Protein AF-A0A819I2C0-F1 (afdb_monomer)

Foldseek 3Di:
DVVVVVVVVVVVVCVVVLLVVLCVVCVPPVCSVVSVVVVVVVVVVVVVVLCVVLVVCCVPPNDVVNVVVVVVVVVVVVVCCVVVPPVVPDDPDDD

Sequence (95 aa):
ITAEILDGIAAATYAVVIVLVIADLAHGTGRFNLLLGALAVCSGMGYTLSNSVNGTIAQHYGFQYGFMALSTFGTAAFLLLCFAMPETLIPKIPR

Radius of gyration: 17.2 Å; Cα contacts (8 Å, |Δi|>4): 17; chains: 1; bounding box: 43×26×44 Å

Structure (mmCIF, N/CA/C/O backbone):
data_AF-A0A819I2C0-F1
#
_entry.id   AF-A0A819I2C0-F1
#
loop_
_atom_site.group_PDB
_atom_site.id
_atom_site.type_symbol
_atom_site.label_atom_id
_atom_site.label_alt_id
_atom_site.label_comp_id
_atom_site.label_asym_id
_atom_site.label_entity_id
_atom_site.label_seq_id
_atom_site.pdbx_PDB_ins_code
_atom_site.Cartn_x
_atom_site.Cartn_y
_atom_site.Cartn_z
_atom_site.occupancy
_atom_site.B_iso_or_equiv
_atom_site.auth_seq_id
_atom_site.auth_comp_id
_atom_site.auth_asym_id
_atom_site.auth_atom_id
_atom_site.pdbx_PDB_model_num
ATOM 1 N N . ILE A 1 1 ? 14.862 11.899 -6.979 1.00 84.12 1 ILE A N 1
ATOM 2 C CA . ILE A 1 1 ? 14.414 12.929 -6.006 1.00 84.12 1 ILE A CA 1
ATOM 3 C C . ILE A 1 1 ? 12.908 13.152 -6.113 1.00 84.12 1 ILE A C 1
ATOM 5 O O . ILE A 1 1 ? 12.219 12.904 -5.142 1.00 84.12 1 ILE A O 1
ATOM 9 N N . THR A 1 2 ? 12.362 13.535 -7.271 1.00 87.38 2 THR A N 1
ATOM 10 C CA . THR A 1 2 ? 10.909 13.770 -7.415 1.00 87.38 2 THR A CA 1
ATOM 11 C C . THR A 1 2 ? 10.063 12.515 -7.169 1.00 87.38 2 THR A C 1
ATOM 13 O O . THR A 1 2 ? 9.065 12.589 -6.465 1.00 87.38 2 THR A O 1
ATOM 16 N N . ALA A 1 3 ? 10.493 11.357 -7.689 1.00 86.69 3 ALA A N 1
ATOM 17 C CA . ALA A 1 3 ? 9.827 10.075 -7.438 1.00 86.69 3 ALA A CA 1
ATOM 18 C C . ALA A 1 3 ? 9.901 9.649 -5.958 1.00 86.69 3 ALA A C 1
ATOM 20 O O . ALA A 1 3 ? 8.906 9.203 -5.413 1.00 86.69 3 ALA A O 1
ATOM 21 N N . GLU A 1 4 ? 11.038 9.876 -5.293 1.00 91.62 4 GLU A N 1
ATOM 22 C CA . GLU A 1 4 ? 11.238 9.572 -3.863 1.00 91.62 4 GLU A CA 1
ATOM 23 C C . GLU A 1 4 ? 10.334 10.410 -2.956 1.00 91.62 4 GLU A C 1
ATOM 25 O O . GLU A 1 4 ? 9.788 9.918 -1.976 1.00 91.62 4 GLU A O 1
ATOM 30 N N . ILE A 1 5 ? 10.149 11.692 -3.289 1.00 96.44 5 ILE A N 1
ATOM 31 C CA . ILE A 1 5 ? 9.232 12.563 -2.546 1.00 96.44 5 ILE A CA 1
ATOM 32 C C . ILE A 1 5 ? 7.794 12.052 -2.698 1.00 96.44 5 ILE A C 1
ATOM 34 O O . ILE A 1 5 ? 7.053 12.007 -1.719 1.00 96.44 5 ILE A O 1
ATOM 38 N N . LEU A 1 6 ? 7.404 11.655 -3.913 1.00 93.44 6 LEU A N 1
ATOM 39 C CA . LEU A 1 6 ? 6.071 11.116 -4.179 1.00 93.44 6 LEU A CA 1
ATOM 40 C C . LEU A 1 6 ? 5.836 9.785 -3.448 1.00 93.44 6 LEU A C 1
ATOM 42 O O . LEU A 1 6 ? 4.780 9.609 -2.842 1.00 93.44 6 LEU A O 1
ATOM 46 N N . ASP A 1 7 ? 6.826 8.892 -3.459 1.00 89.69 7 ASP A N 1
ATOM 47 C CA . ASP A 1 7 ? 6.782 7.621 -2.731 1.00 89.69 7 ASP A CA 1
ATOM 48 C C . ASP A 1 7 ? 6.717 7.842 -1.211 1.00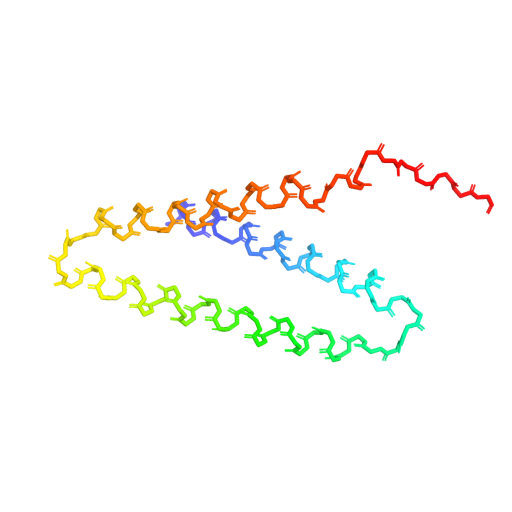 89.69 7 ASP A C 1
ATOM 50 O O . ASP A 1 7 ? 5.888 7.244 -0.528 1.00 89.69 7 ASP A O 1
ATOM 54 N N . GLY A 1 8 ? 7.475 8.808 -0.683 1.00 93.38 8 GLY A N 1
ATOM 55 C CA . GLY A 1 8 ? 7.404 9.203 0.726 1.00 93.38 8 GLY A CA 1
ATOM 56 C C . GLY A 1 8 ? 6.013 9.692 1.151 1.00 93.38 8 GLY A C 1
ATOM 57 O O . GLY A 1 8 ? 5.525 9.318 2.221 1.00 93.38 8 GLY A O 1
ATOM 58 N N . ILE A 1 9 ? 5.332 10.481 0.311 1.00 95.56 9 ILE A N 1
ATOM 59 C CA . ILE A 1 9 ? 3.950 10.930 0.567 1.00 95.56 9 ILE A CA 1
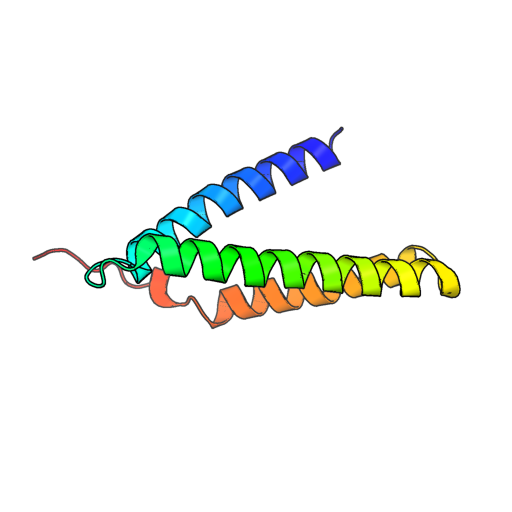ATOM 60 C C . ILE A 1 9 ? 2.972 9.744 0.512 1.00 95.56 9 ILE A C 1
ATOM 62 O O . ILE A 1 9 ? 2.081 9.632 1.363 1.00 95.56 9 ILE A O 1
ATOM 66 N N . ALA A 1 10 ? 3.138 8.836 -0.451 1.00 91.12 10 ALA A N 1
ATOM 67 C CA . ALA A 1 10 ? 2.317 7.631 -0.558 1.00 91.12 10 ALA A CA 1
ATOM 68 C C . ALA A 1 10 ? 2.480 6.721 0.675 1.00 91.12 10 ALA A C 1
ATOM 70 O O . ALA A 1 10 ? 1.489 6.290 1.265 1.00 91.12 10 ALA A O 1
ATOM 71 N N . ALA A 1 11 ? 3.714 6.503 1.133 1.00 92.69 11 ALA A N 1
ATOM 72 C CA . ALA A 1 11 ? 3.999 5.713 2.326 1.00 92.69 11 ALA A CA 1
ATOM 73 C C . ALA A 1 11 ? 3.409 6.348 3.598 1.00 92.69 11 ALA A C 1
ATOM 75 O O . ALA A 1 11 ? 2.808 5.650 4.418 1.00 92.69 11 ALA A O 1
ATOM 76 N N . ALA A 1 12 ? 3.519 7.674 3.747 1.00 94.00 12 ALA A N 1
ATOM 77 C CA . ALA A 1 12 ? 2.956 8.394 4.888 1.00 94.00 12 ALA A CA 1
ATOM 78 C C . ALA A 1 12 ? 1.424 8.294 4.936 1.00 94.00 12 ALA A C 1
ATOM 80 O O . ALA A 1 12 ? 0.847 8.009 5.986 1.00 94.00 12 ALA A O 1
ATOM 81 N N . THR A 1 13 ? 0.757 8.490 3.797 1.00 94.31 13 THR A N 1
ATOM 82 C CA . THR A 1 13 ? -0.708 8.383 3.714 1.00 94.31 13 THR A CA 1
ATOM 83 C C . THR A 1 13 ? -1.190 6.954 3.963 1.00 94.31 13 THR A C 1
ATOM 85 O O . THR A 1 13 ? -2.110 6.762 4.760 1.00 94.31 13 THR A O 1
ATOM 88 N N . TYR A 1 14 ? -0.531 5.947 3.383 1.00 90.88 14 TYR A N 1
ATOM 89 C CA . TYR A 1 14 ? -0.825 4.536 3.648 1.00 90.88 14 TYR A CA 1
ATOM 90 C C . TYR A 1 14 ? -0.696 4.188 5.138 1.00 90.88 14 TYR A C 1
ATOM 92 O O . TYR A 1 14 ? -1.589 3.552 5.699 1.00 90.88 14 TYR A O 1
ATOM 100 N N . ALA A 1 15 ? 0.367 4.655 5.802 1.00 91.19 15 ALA A N 1
ATOM 101 C CA . ALA A 1 15 ? 0.595 4.413 7.226 1.00 91.19 15 ALA A CA 1
ATOM 102 C C . ALA A 1 15 ? -0.507 5.007 8.122 1.00 91.19 15 ALA A C 1
ATOM 104 O O . ALA A 1 15 ? -0.903 4.387 9.108 1.00 91.19 15 ALA A O 1
ATOM 105 N N . VAL A 1 16 ? -1.038 6.184 7.786 1.00 93.38 16 VAL A N 1
ATOM 106 C CA . VAL A 1 16 ? -2.151 6.782 8.543 1.00 93.38 16 VAL A CA 1
ATOM 107 C C . VAL A 1 16 ? -3.448 6.011 8.298 1.00 93.38 16 VAL A C 1
ATOM 109 O O . VAL A 1 16 ? -4.129 5.635 9.253 1.00 93.38 16 VAL A O 1
ATOM 112 N N . VAL A 1 17 ? -3.777 5.732 7.032 1.00 90.75 17 VAL A N 1
ATOM 113 C CA . VAL A 1 17 ? -5.013 5.025 6.663 1.00 90.75 17 VAL A CA 1
ATOM 114 C C . VAL A 1 17 ? -5.054 3.628 7.278 1.00 90.75 17 VAL A C 1
ATOM 116 O O . VAL A 1 17 ? -6.080 3.248 7.839 1.00 90.75 17 VAL A O 1
ATOM 119 N N . ILE A 1 18 ? -3.950 2.874 7.240 1.00 88.19 18 ILE A N 1
ATOM 120 C CA . ILE A 1 18 ? -3.933 1.506 7.767 1.00 88.19 18 ILE A CA 1
ATOM 121 C C . ILE A 1 18 ? -4.178 1.478 9.278 1.00 88.19 18 ILE A C 1
ATOM 123 O O . ILE A 1 18 ? -4.927 0.633 9.757 1.00 88.19 18 ILE A O 1
ATOM 127 N N . VAL A 1 19 ? -3.628 2.432 10.036 1.00 87.44 19 VAL A N 1
ATOM 128 C CA . VAL A 1 19 ? -3.869 2.524 11.483 1.00 87.44 19 VAL A CA 1
ATOM 129 C C . VAL A 1 19 ? -5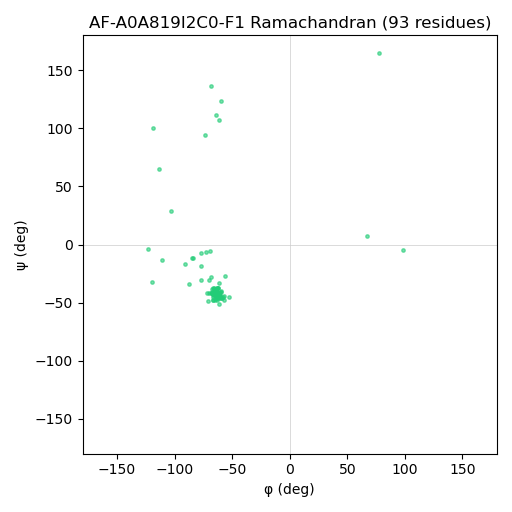.336 2.834 11.774 1.00 87.44 19 VAL A C 1
ATOM 131 O O . VAL A 1 19 ? -5.902 2.220 12.676 1.00 87.44 19 VAL A O 1
ATOM 134 N N . LEU A 1 20 ? -5.969 3.723 11.000 1.00 87.12 20 LEU A N 1
ATOM 135 C CA . LEU A 1 20 ? -7.398 4.029 11.138 1.00 87.12 20 LEU A CA 1
ATOM 136 C C . LEU A 1 20 ? -8.276 2.810 10.828 1.00 87.12 20 LEU A C 1
ATOM 138 O O . LEU A 1 20 ? -9.167 2.494 11.611 1.00 87.12 20 LEU A O 1
ATOM 142 N N . VAL A 1 21 ? -7.988 2.088 9.741 1.00 85.31 21 VAL A N 1
ATOM 143 C CA . VAL A 1 21 ? -8.715 0.863 9.367 1.00 85.31 21 VAL A CA 1
ATOM 144 C C . VAL A 1 21 ? -8.572 -0.213 10.444 1.00 85.31 21 VAL A C 1
ATOM 146 O O . VAL A 1 21 ? -9.549 -0.868 10.800 1.00 85.31 21 VAL A O 1
ATOM 149 N N . ILE A 1 22 ? -7.373 -0.392 11.005 1.00 84.12 22 ILE A N 1
ATOM 150 C CA . ILE A 1 22 ? -7.163 -1.349 12.098 1.00 84.12 22 ILE A CA 1
ATOM 151 C C . ILE A 1 22 ? -7.887 -0.891 13.362 1.00 84.12 22 ILE A C 1
ATOM 153 O O . ILE A 1 22 ? -8.466 -1.727 14.047 1.00 84.12 22 ILE A O 1
ATOM 157 N N . ALA A 1 23 ? -7.846 0.400 13.695 1.00 82.50 23 ALA A N 1
ATOM 158 C CA . ALA A 1 23 ? -8.531 0.934 14.867 1.00 82.50 23 ALA A CA 1
ATOM 159 C C . ALA A 1 23 ? -10.047 0.706 14.780 1.00 82.50 23 ALA A C 1
ATOM 161 O O . ALA A 1 23 ? -10.650 0.288 15.768 1.00 82.50 23 ALA A O 1
ATOM 162 N N . ASP A 1 24 ? -10.628 0.900 13.596 1.00 81.88 24 ASP A N 1
ATOM 163 C CA . ASP A 1 24 ? -12.042 0.641 13.329 1.00 81.88 24 ASP A CA 1
ATOM 164 C C . ASP A 1 24 ? -12.368 -0.861 13.419 1.00 81.88 24 ASP A C 1
ATOM 166 O O . ASP A 1 24 ? -13.253 -1.276 14.167 1.00 81.88 24 ASP A O 1
ATOM 170 N N . LEU A 1 25 ? -11.562 -1.715 12.778 1.00 76.62 25 LEU A N 1
ATOM 171 C CA . LEU A 1 25 ? -11.753 -3.172 12.791 1.00 76.62 25 LEU A CA 1
ATOM 172 C C . LEU A 1 25 ? -11.491 -3.814 14.170 1.00 76.62 25 LEU A C 1
ATOM 174 O O . LEU A 1 25 ? -12.048 -4.863 14.506 1.00 76.62 25 LEU A O 1
ATOM 178 N N . ALA A 1 26 ? -10.631 -3.202 14.984 1.00 77.69 26 ALA A N 1
ATOM 179 C CA . ALA A 1 26 ? -10.316 -3.645 16.339 1.00 77.69 26 ALA A CA 1
ATOM 180 C C . ALA A 1 26 ? -11.318 -3.136 17.388 1.00 77.69 26 ALA A C 1
ATOM 182 O O . ALA A 1 26 ? -11.277 -3.618 18.531 1.00 77.69 26 ALA A O 1
ATOM 183 N N . HIS A 1 27 ? -12.201 -2.192 17.036 1.00 68.19 27 HIS A N 1
ATOM 184 C CA . HIS A 1 27 ? -13.154 -1.597 17.965 1.00 68.19 27 HIS A CA 1
ATOM 185 C C . HIS A 1 27 ? -14.101 -2.681 18.514 1.00 68.19 27 HIS A C 1
ATOM 187 O O . HIS A 1 27 ? -14.951 -3.223 17.815 1.00 68.19 27 HIS A O 1
ATOM 193 N N . GLY A 1 28 ? -13.905 -3.051 19.786 1.00 65.44 28 GLY A N 1
ATOM 194 C CA . GLY A 1 28 ? -14.724 -4.036 20.502 1.00 65.44 28 GLY A CA 1
ATOM 195 C C . GLY A 1 28 ? -14.185 -5.474 20.585 1.00 65.44 28 GLY A C 1
ATOM 196 O O . GLY A 1 28 ? -14.782 -6.273 21.301 1.00 65.44 28 GLY A O 1
ATOM 197 N N . THR A 1 29 ? -13.065 -5.832 19.938 1.00 65.12 29 THR A N 1
ATOM 198 C CA . THR A 1 29 ? -12.553 -7.229 19.942 1.00 65.12 29 THR A CA 1
ATOM 199 C C . THR A 1 29 ? -11.253 -7.447 20.726 1.00 65.12 29 THR A C 1
ATOM 201 O O . THR A 1 29 ? -10.882 -8.593 20.976 1.00 65.12 29 THR A O 1
ATOM 204 N N . GLY A 1 30 ? -10.537 -6.381 21.113 1.00 66.56 30 GLY A N 1
ATOM 205 C CA . GLY A 1 30 ? -9.273 -6.468 21.869 1.00 66.56 30 GLY A CA 1
ATOM 206 C C . GLY A 1 30 ? -8.096 -7.088 21.093 1.00 66.56 30 GLY A C 1
ATOM 207 O O . GLY A 1 30 ? -7.031 -7.321 21.658 1.00 66.56 30 GLY A O 1
ATOM 208 N N . ARG A 1 31 ? -8.264 -7.350 19.788 1.00 78.00 31 ARG A N 1
ATOM 209 C CA . ARG A 1 31 ? -7.314 -8.072 18.918 1.00 78.00 31 ARG A CA 1
ATOM 210 C C . ARG A 1 31 ? -6.499 -7.154 17.997 1.00 78.00 31 ARG A C 1
ATOM 212 O O . ARG A 1 31 ? -6.061 -7.581 16.933 1.00 78.00 31 ARG A O 1
ATOM 219 N N . PHE A 1 32 ? -6.251 -5.911 18.410 1.00 79.62 32 PHE A N 1
ATOM 220 C CA . PHE A 1 32 ? -5.497 -4.918 17.628 1.00 79.62 32 PHE A CA 1
ATOM 221 C C . PHE A 1 32 ? -4.128 -5.445 17.160 1.00 79.62 32 PHE A C 1
ATOM 223 O O . PHE A 1 32 ? -3.784 -5.350 15.985 1.00 79.62 32 PHE A O 1
ATOM 230 N N . ASN A 1 33 ? -3.382 -6.095 18.061 1.00 83.69 33 ASN A N 1
ATOM 231 C CA . ASN A 1 33 ? -2.052 -6.619 17.746 1.00 83.69 33 ASN A CA 1
ATOM 232 C C . ASN A 1 33 ? -2.086 -7.819 16.775 1.00 83.69 33 ASN A C 1
ATOM 234 O O . ASN A 1 33 ? -1.171 -7.998 15.977 1.00 83.69 33 ASN A O 1
ATOM 238 N N . LEU A 1 34 ? -3.158 -8.624 16.806 1.00 85.88 34 LEU A N 1
ATOM 239 C CA . LEU A 1 34 ? -3.349 -9.736 15.866 1.00 85.88 34 LEU A CA 1
ATOM 240 C C . LEU A 1 34 ? -3.635 -9.210 14.452 1.00 85.88 34 LEU A C 1
ATOM 242 O O . LEU A 1 34 ? -3.088 -9.732 13.485 1.00 85.88 34 LEU A O 1
ATOM 246 N N . LEU A 1 35 ? -4.459 -8.164 14.340 1.00 85.44 35 LEU A N 1
ATOM 247 C CA . LEU A 1 35 ? -4.776 -7.515 13.066 1.00 85.44 35 LEU A CA 1
ATOM 248 C C . LEU A 1 35 ? -3.549 -6.820 12.464 1.00 85.44 35 LEU A C 1
ATOM 250 O O . LEU A 1 35 ? -3.281 -6.998 11.277 1.00 85.44 35 LEU A O 1
ATOM 254 N N . LEU A 1 36 ? -2.762 -6.110 13.281 1.00 87.81 36 LEU A N 1
ATOM 255 C CA . LEU A 1 36 ? -1.472 -5.547 12.861 1.00 87.81 36 LEU A CA 1
ATOM 256 C C . LEU A 1 36 ? -0.522 -6.629 12.335 1.00 87.81 36 LEU A C 1
ATOM 258 O O . LEU A 1 36 ? 0.044 -6.478 11.253 1.00 87.81 36 LEU A O 1
ATOM 262 N N . GLY A 1 37 ? -0.374 -7.734 13.073 1.00 89.56 37 GLY A N 1
ATOM 263 C CA . GLY A 1 37 ? 0.467 -8.857 12.659 1.00 89.56 37 GLY A CA 1
ATOM 264 C C . GLY A 1 37 ? -0.006 -9.500 11.353 1.00 89.56 37 GLY A C 1
ATOM 265 O O . GLY A 1 37 ? 0.797 -9.723 10.450 1.00 89.56 37 GLY A O 1
ATOM 266 N N . ALA A 1 38 ? -1.312 -9.742 11.212 1.00 90.50 38 ALA A N 1
ATOM 267 C CA . ALA A 1 38 ? -1.892 -10.296 9.990 1.00 90.50 38 ALA A CA 1
ATOM 268 C C . ALA A 1 38 ? -1.667 -9.375 8.778 1.00 90.50 38 ALA A C 1
ATOM 270 O O . ALA A 1 38 ? -1.264 -9.843 7.714 1.00 90.50 38 ALA A O 1
ATOM 271 N N . LEU A 1 39 ? -1.851 -8.063 8.943 1.00 89.81 39 LEU A N 1
ATOM 272 C CA . LEU A 1 39 ? -1.608 -7.088 7.878 1.00 89.81 39 LEU A CA 1
ATOM 273 C C . LEU A 1 39 ? -0.137 -6.994 7.482 1.00 89.81 39 LEU A C 1
ATOM 275 O O . LEU A 1 39 ? 0.156 -6.866 6.291 1.00 89.81 39 LEU A O 1
ATOM 279 N N . ALA A 1 40 ? 0.785 -7.097 8.440 1.00 90.38 40 ALA A N 1
ATOM 280 C CA . ALA A 1 40 ? 2.214 -7.146 8.151 1.00 90.38 40 ALA A CA 1
ATOM 281 C C . ALA A 1 40 ? 2.570 -8.375 7.297 1.00 90.38 40 ALA A C 1
ATOM 283 O O . ALA A 1 40 ? 3.309 -8.247 6.321 1.00 90.38 40 ALA A O 1
ATOM 284 N N . VAL A 1 41 ? 1.988 -9.542 7.603 1.00 93.62 41 VAL A N 1
ATOM 285 C CA . VAL A 1 41 ? 2.169 -10.767 6.805 1.00 93.62 41 VAL A CA 1
ATOM 286 C C . VAL A 1 41 ? 1.586 -10.601 5.401 1.00 93.62 41 VAL A C 1
ATOM 288 O O . VAL A 1 41 ? 2.284 -10.870 4.424 1.00 93.62 41 VAL A O 1
ATOM 291 N N . CYS A 1 42 ? 0.353 -10.099 5.278 1.00 91.12 42 CYS A N 1
ATOM 292 C CA . CYS A 1 42 ? -0.276 -9.846 3.978 1.00 91.12 42 CYS A CA 1
ATOM 293 C C . CYS A 1 42 ? 0.548 -8.872 3.120 1.00 91.12 42 CYS A C 1
ATOM 295 O O . CYS A 1 42 ? 0.801 -9.140 1.945 1.00 91.12 42 CYS A O 1
ATOM 297 N N . SER A 1 43 ? 1.016 -7.772 3.715 1.00 90.19 43 SER A N 1
ATOM 298 C CA . SER A 1 43 ? 1.824 -6.760 3.022 1.00 90.19 43 SER A CA 1
ATOM 299 C C . SER A 1 43 ? 3.188 -7.318 2.605 1.00 90.19 43 SER A C 1
ATOM 301 O O . SER A 1 43 ? 3.598 -7.159 1.456 1.00 90.19 43 SER A O 1
ATOM 303 N N . GLY A 1 44 ? 3.875 -8.036 3.501 1.00 90.56 44 GLY A N 1
ATOM 304 C CA . GLY A 1 44 ? 5.163 -8.672 3.209 1.00 90.56 44 GLY A CA 1
ATOM 305 C C . GLY A 1 44 ? 5.070 -9.730 2.105 1.00 90.56 44 GLY A C 1
ATOM 306 O O . GLY A 1 44 ? 5.952 -9.824 1.245 1.00 90.56 44 GLY A O 1
ATOM 307 N N . MET A 1 45 ? 3.967 -10.481 2.076 1.00 92.88 45 MET A N 1
ATOM 308 C CA . MET A 1 45 ? 3.675 -11.427 1.002 1.00 92.88 45 MET A CA 1
ATOM 309 C C . MET A 1 45 ? 3.454 -10.702 -0.331 1.00 92.88 45 MET A C 1
ATOM 311 O O . MET A 1 45 ? 4.025 -11.105 -1.343 1.00 92.88 45 MET A O 1
ATOM 315 N N . GLY A 1 46 ? 2.717 -9.587 -0.323 1.00 85.62 46 GLY A N 1
ATOM 316 C CA . GLY A 1 46 ? 2.523 -8.731 -1.496 1.00 85.62 46 GLY A CA 1
ATOM 317 C C . GLY A 1 46 ? 3.831 -8.165 -2.057 1.00 85.62 46 GLY A C 1
ATOM 318 O O . GLY A 1 46 ? 4.068 -8.257 -3.263 1.00 85.62 46 GLY A O 1
ATOM 319 N N . TYR A 1 47 ? 4.716 -7.646 -1.201 1.00 85.19 47 TYR A N 1
ATOM 320 C CA . TYR A 1 47 ? 6.025 -7.133 -1.626 1.00 85.19 47 TYR A CA 1
ATOM 321 C C . TYR A 1 47 ? 6.918 -8.222 -2.214 1.00 85.19 47 TYR A C 1
ATOM 323 O O . TYR A 1 47 ? 7.554 -8.004 -3.244 1.00 85.19 47 TYR A O 1
ATOM 331 N N . THR A 1 48 ? 6.924 -9.409 -1.608 1.00 88.12 48 THR A N 1
ATOM 332 C CA . THR A 1 48 ? 7.725 -10.537 -2.096 1.00 88.12 48 THR A CA 1
ATOM 333 C C . THR A 1 48 ? 7.215 -11.023 -3.450 1.00 88.12 48 THR A C 1
ATOM 335 O O . THR A 1 48 ? 8.004 -11.147 -4.384 1.00 88.12 48 THR A O 1
ATOM 338 N N . LEU A 1 49 ? 5.899 -11.227 -3.589 1.00 84.19 49 LEU A N 1
ATOM 339 C CA . LEU A 1 49 ? 5.273 -11.610 -4.857 1.00 84.19 49 LEU A CA 1
ATOM 340 C C . LEU A 1 49 ? 5.558 -10.576 -5.951 1.00 84.19 49 LEU A C 1
ATOM 342 O O . LEU A 1 49 ? 5.969 -10.944 -7.050 1.00 84.19 49 LEU A O 1
ATOM 346 N N . SER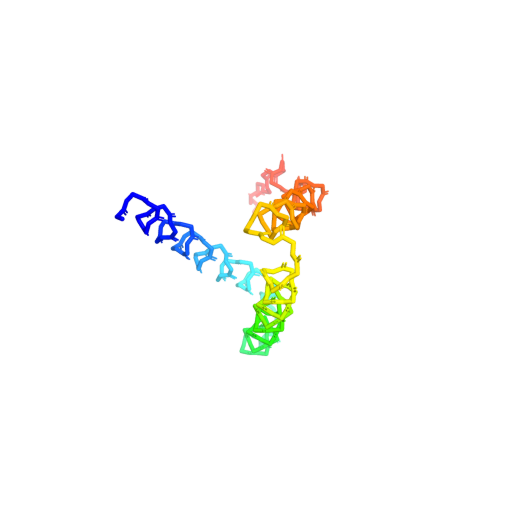 A 1 50 ? 5.416 -9.286 -5.635 1.00 82.12 50 SER A N 1
ATOM 347 C CA . SER A 1 50 ? 5.688 -8.193 -6.576 1.00 82.12 50 SER A CA 1
ATOM 348 C C . SER A 1 50 ? 7.151 -8.176 -7.015 1.00 82.12 50 SER A C 1
ATOM 350 O O . SER A 1 50 ? 7.437 -8.042 -8.204 1.00 82.12 50 SER A O 1
ATOM 352 N N . ASN A 1 51 ? 8.083 -8.366 -6.076 1.00 82.00 51 ASN A N 1
ATOM 353 C CA . ASN A 1 51 ? 9.512 -8.387 -6.369 1.00 82.00 51 ASN A CA 1
ATOM 354 C C . ASN A 1 51 ? 9.916 -9.617 -7.199 1.00 82.00 51 ASN A C 1
ATOM 356 O O . ASN A 1 51 ? 10.670 -9.486 -8.161 1.00 82.00 51 ASN A O 1
ATOM 360 N N . SER A 1 52 ? 9.380 -10.803 -6.891 1.00 80.75 52 SER A N 1
ATOM 361 C CA . SER A 1 52 ? 9.615 -12.020 -7.679 1.00 80.75 52 SER A CA 1
ATOM 362 C C . SER A 1 52 ? 9.073 -11.895 -9.106 1.00 80.75 52 SER A C 1
ATOM 364 O O . SER A 1 52 ? 9.782 -12.208 -10.065 1.00 80.75 52 SER A O 1
ATOM 366 N N . VAL A 1 53 ? 7.847 -11.388 -9.269 1.00 76.38 53 VAL A N 1
ATOM 367 C CA . VAL A 1 53 ? 7.236 -11.165 -10.589 1.00 76.38 53 VAL A CA 1
ATOM 368 C C . VAL A 1 53 ? 8.036 -10.129 -11.379 1.00 76.38 53 VAL A C 1
ATOM 370 O O . VAL A 1 53 ? 8.427 -10.395 -12.514 1.00 76.38 53 VAL A O 1
ATOM 373 N N . ASN A 1 54 ? 8.381 -8.991 -10.776 1.00 71.94 54 ASN A N 1
ATOM 374 C CA . ASN A 1 54 ? 9.164 -7.958 -11.453 1.00 71.94 54 ASN A CA 1
ATOM 375 C C . ASN A 1 54 ? 10.577 -8.444 -11.830 1.00 71.94 54 ASN A C 1
ATOM 377 O O . ASN A 1 54 ? 11.043 -8.174 -12.935 1.00 71.94 54 ASN A O 1
ATOM 381 N N . GLY A 1 55 ? 11.230 -9.222 -10.959 1.00 71.81 55 GLY A N 1
ATOM 382 C CA . GLY A 1 55 ? 12.542 -9.817 -11.225 1.00 71.81 55 GLY A CA 1
ATOM 383 C C . GLY A 1 55 ? 12.534 -10.769 -12.425 1.00 71.81 55 GLY A C 1
ATOM 384 O O . GLY A 1 55 ? 13.399 -10.669 -13.293 1.00 71.81 55 GLY A O 1
ATOM 385 N N . THR A 1 56 ? 11.522 -11.637 -12.531 1.00 67.88 56 THR A N 1
ATOM 386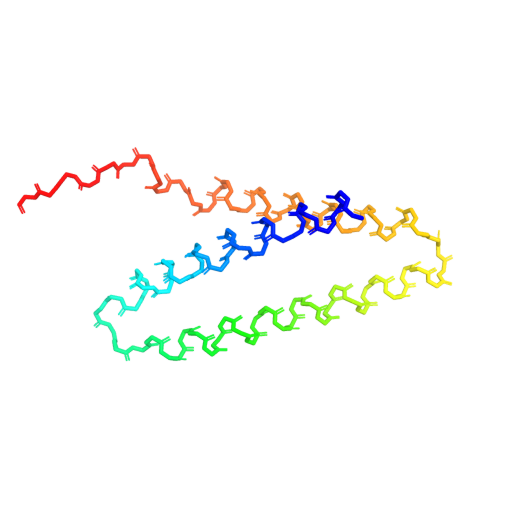 C CA . THR A 1 56 ? 11.385 -12.555 -13.681 1.00 67.88 56 THR A CA 1
ATOM 387 C C . THR A 1 56 ? 11.075 -11.828 -14.993 1.00 67.88 56 THR A C 1
ATOM 389 O O . THR A 1 56 ? 11.630 -12.176 -16.036 1.00 67.88 56 THR A O 1
ATOM 392 N N . ILE A 1 57 ? 10.249 -10.777 -14.955 1.00 68.50 57 ILE A N 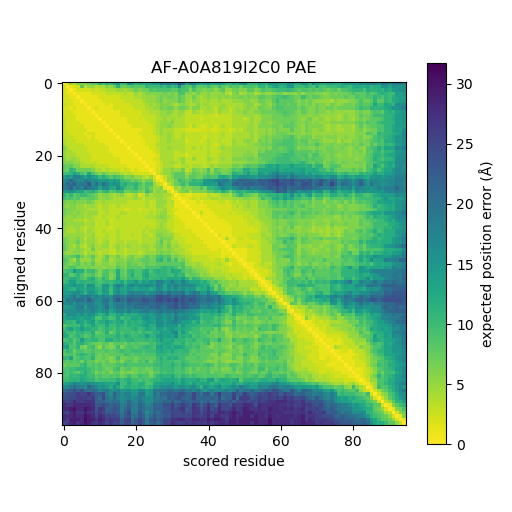1
ATOM 393 C CA . ILE A 1 57 ? 9.873 -10.000 -16.147 1.00 68.50 57 ILE A CA 1
ATOM 394 C C . ILE A 1 57 ? 11.044 -9.141 -16.643 1.00 68.50 57 ILE A C 1
ATOM 396 O O . ILE A 1 57 ? 11.308 -9.085 -17.850 1.00 68.50 57 ILE A O 1
ATOM 400 N N . ALA A 1 58 ? 11.787 -8.516 -15.726 1.00 66.94 58 ALA A N 1
ATOM 401 C CA . ALA A 1 58 ? 12.948 -7.695 -16.060 1.00 66.94 58 ALA A CA 1
ATOM 402 C C . ALA A 1 58 ? 14.052 -8.501 -16.766 1.00 66.94 58 ALA A C 1
ATOM 404 O O . ALA A 1 58 ? 14.723 -7.970 -17.650 1.00 66.94 58 ALA A O 1
ATOM 405 N N . GLN A 1 59 ? 14.202 -9.786 -16.427 1.00 62.22 59 GLN A N 1
ATOM 406 C CA . GLN A 1 59 ? 15.243 -10.656 -16.980 1.00 62.22 59 GLN A CA 1
ATOM 407 C C . GLN A 1 59 ? 14.966 -11.157 -18.410 1.00 62.22 59 GLN A C 1
ATOM 409 O O . GLN A 1 59 ? 15.892 -11.625 -19.072 1.00 62.22 59 GLN A O 1
ATOM 414 N N . HIS A 1 60 ? 13.718 -11.104 -18.893 1.00 60.75 60 HIS A N 1
ATOM 415 C CA . HIS A 1 60 ? 13.341 -11.670 -20.199 1.00 60.75 60 HIS A CA 1
ATOM 416 C C . HIS A 1 60 ? 12.774 -10.661 -21.201 1.00 60.75 60 HIS A C 1
ATOM 418 O O . HIS A 1 60 ? 12.995 -10.828 -22.396 1.00 60.75 60 HIS A O 1
ATOM 424 N N . TYR A 1 61 ? 12.073 -9.618 -20.749 1.00 60.09 61 TYR A N 1
ATOM 425 C CA . TYR A 1 61 ? 11.306 -8.730 -21.636 1.00 60.09 61 TYR A CA 1
ATOM 426 C C . TYR A 1 61 ? 11.691 -7.245 -21.533 1.00 60.09 61 TYR A C 1
ATOM 428 O O . TYR A 1 61 ? 11.198 -6.419 -22.302 1.00 60.09 61 TYR A O 1
ATOM 436 N N . GLY A 1 62 ? 12.603 -6.890 -20.624 1.00 63.19 62 GLY A N 1
ATOM 437 C CA . GLY A 1 62 ? 13.000 -5.504 -20.387 1.00 63.19 62 GLY A CA 1
ATOM 438 C C . GLY A 1 62 ? 11.985 -4.710 -19.553 1.00 63.19 62 GLY A C 1
ATOM 439 O O . GLY A 1 62 ? 10.838 -5.105 -19.344 1.00 63.19 62 GLY A O 1
ATOM 440 N N . PHE A 1 63 ? 12.436 -3.559 -19.052 1.00 62.09 63 PHE A N 1
ATOM 441 C CA . PHE A 1 63 ? 11.788 -2.754 -18.003 1.00 62.09 63 PHE A CA 1
ATOM 442 C C . PHE A 1 63 ? 10.336 -2.331 -18.308 1.00 62.09 63 PHE A C 1
ATOM 444 O O . PHE A 1 63 ? 9.526 -2.149 -17.401 1.00 62.09 63 PHE A O 1
ATOM 451 N N . GLN A 1 64 ? 9.986 -2.220 -19.592 1.00 65.56 64 GLN A N 1
ATOM 452 C CA . GLN A 1 64 ? 8.680 -1.744 -20.051 1.00 65.56 64 GLN A CA 1
ATOM 453 C C . GLN A 1 64 ? 7.530 -2.701 -19.684 1.00 65.56 64 GLN A C 1
ATOM 455 O O . GLN A 1 64 ? 6.453 -2.250 -19.294 1.00 65.56 64 GLN A O 1
ATOM 460 N N . TYR A 1 65 ? 7.764 -4.017 -19.734 1.00 65.88 65 TYR A N 1
ATOM 461 C CA . TYR A 1 65 ? 6.749 -5.015 -19.373 1.00 65.88 65 TYR A CA 1
ATOM 462 C C . TYR A 1 65 ? 6.580 -5.154 -17.855 1.00 65.88 65 TYR A C 1
ATOM 464 O O . TYR A 1 65 ? 5.469 -5.398 -17.386 1.00 65.88 65 TYR A O 1
ATOM 472 N N . GLY A 1 66 ? 7.648 -4.926 -17.080 1.00 68.44 66 GLY A N 1
ATOM 473 C CA . GLY A 1 66 ? 7.566 -4.857 -15.616 1.00 68.4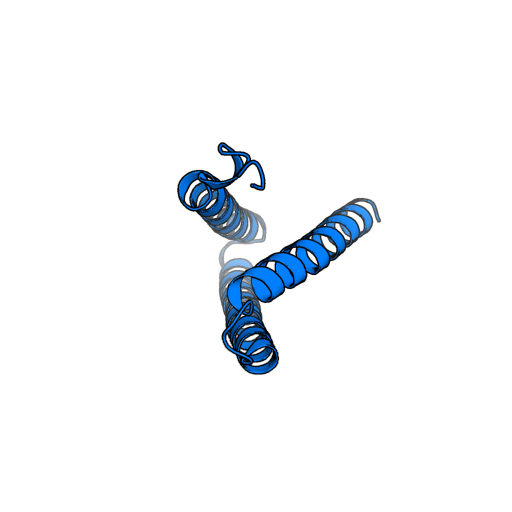4 66 GLY A CA 1
ATOM 474 C C . GLY A 1 66 ? 6.660 -3.709 -15.170 1.00 68.44 66 GLY A C 1
ATOM 475 O O . GLY A 1 66 ? 5.762 -3.899 -14.352 1.00 68.44 66 GLY A O 1
ATOM 476 N N . PHE A 1 67 ? 6.800 -2.542 -15.804 1.00 68.19 67 PHE A N 1
ATOM 477 C CA . PHE A 1 67 ? 5.939 -1.386 -15.542 1.00 68.19 67 PHE A CA 1
ATOM 478 C C . PHE A 1 67 ? 4.461 -1.628 -15.886 1.00 68.19 67 PHE A C 1
ATOM 480 O O . PHE A 1 67 ? 3.590 -1.230 -15.113 1.00 68.19 67 PHE A O 1
ATOM 487 N N . MET A 1 68 ? 4.149 -2.306 -16.999 1.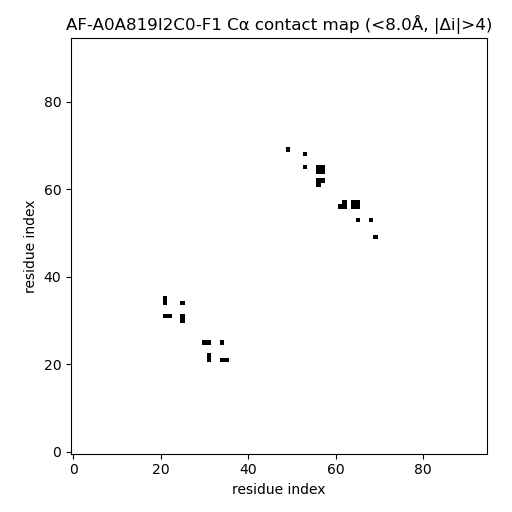00 71.75 68 MET A N 1
ATOM 488 C CA . MET A 1 68 ? 2.758 -2.658 -17.337 1.00 71.75 68 MET A CA 1
ATOM 489 C C . MET A 1 68 ? 2.151 -3.651 -16.341 1.00 71.75 68 MET A C 1
ATOM 491 O O . MET A 1 68 ? 0.986 -3.503 -15.965 1.00 71.75 68 MET A O 1
ATOM 495 N N . ALA A 1 69 ? 2.933 -4.625 -15.866 1.00 76.12 69 ALA A N 1
ATOM 496 C CA . ALA A 1 69 ? 2.485 -5.543 -14.824 1.00 76.12 69 ALA A CA 1
ATOM 497 C C . ALA A 1 69 ? 2.153 -4.783 -13.530 1.00 76.12 69 ALA A C 1
ATOM 499 O O . ALA A 1 69 ? 1.033 -4.897 -13.028 1.00 76.12 69 ALA A O 1
ATOM 500 N N . LEU A 1 70 ? 3.064 -3.930 -13.043 1.00 74.00 70 LEU A N 1
ATOM 501 C CA . LEU A 1 70 ? 2.817 -3.101 -11.855 1.00 74.00 70 LEU A CA 1
ATOM 502 C C . LEU A 1 70 ? 1.613 -2.164 -12.040 1.00 74.00 70 LEU A C 1
ATOM 504 O O . LEU A 1 70 ? 0.802 -2.023 -11.126 1.00 74.00 70 LEU A O 1
ATOM 508 N N . SER A 1 71 ? 1.452 -1.567 -13.223 1.00 78.75 71 SER A N 1
ATOM 509 C CA . SER A 1 71 ? 0.308 -0.703 -13.535 1.00 78.75 71 SER A CA 1
ATOM 510 C C . SER A 1 71 ? -1.022 -1.463 -13.488 1.00 78.75 71 SER A C 1
ATOM 512 O O . SER A 1 71 ? -2.009 -0.938 -12.973 1.00 78.75 71 SER A O 1
ATOM 514 N N . THR A 1 72 ? -1.045 -2.720 -13.940 1.00 81.00 72 THR A N 1
ATOM 515 C CA . THR A 1 72 ? -2.241 -3.578 -13.891 1.00 81.00 72 THR A CA 1
ATOM 516 C C . THR A 1 72 ? -2.620 -3.919 -12.448 1.00 81.00 72 THR A C 1
ATOM 518 O O . THR A 1 72 ? -3.787 -3.824 -12.077 1.00 81.00 72 THR A O 1
ATOM 521 N N . PHE A 1 73 ? -1.642 -4.243 -11.596 1.00 81.06 73 PHE A N 1
ATOM 522 C CA . PHE A 1 73 ? -1.897 -4.478 -10.170 1.00 81.06 73 PHE A CA 1
ATOM 523 C C . PHE A 1 73 ? -2.343 -3.204 -9.440 1.00 81.06 73 PHE A C 1
ATOM 525 O O . PHE A 1 73 ? -3.284 -3.257 -8.650 1.00 81.06 73 PHE A O 1
ATOM 532 N N . GLY A 1 74 ? -1.726 -2.056 -9.734 1.00 79.62 74 GLY A N 1
ATOM 533 C CA . GLY A 1 74 ? -2.109 -0.770 -9.146 1.00 79.62 74 GLY A CA 1
ATOM 534 C C . GLY A 1 74 ? -3.517 -0.325 -9.551 1.00 79.62 74 GLY A C 1
ATOM 535 O O . GLY A 1 74 ? -4.304 0.088 -8.702 1.00 79.62 74 GLY A O 1
ATOM 536 N N . THR A 1 75 ? -3.873 -0.466 -10.830 1.00 82.94 75 THR A N 1
ATOM 537 C CA . THR A 1 75 ? -5.229 -0.161 -11.319 1.00 82.94 75 THR A CA 1
ATOM 538 C C . THR A 1 75 ? -6.266 -1.135 -10.772 1.00 82.94 75 THR A C 1
ATOM 540 O O . THR A 1 75 ? -7.330 -0.694 -10.342 1.00 82.94 75 THR A O 1
ATOM 543 N N . ALA A 1 76 ? -5.954 -2.432 -10.699 1.00 84.69 76 ALA A N 1
ATOM 544 C CA . ALA A 1 76 ? -6.827 -3.414 -10.065 1.00 84.69 76 ALA A CA 1
ATOM 545 C C . ALA A 1 76 ? -7.060 -3.090 -8.582 1.00 84.69 76 ALA A C 1
ATOM 547 O O . ALA A 1 76 ? -8.208 -3.084 -8.145 1.00 84.69 76 ALA A O 1
ATOM 548 N N . ALA A 1 77 ? -6.008 -2.757 -7.825 1.00 80.38 77 ALA A N 1
ATOM 549 C CA . ALA A 1 77 ? -6.123 -2.362 -6.421 1.00 80.38 77 ALA A CA 1
ATOM 550 C C . ALA A 1 77 ? -6.958 -1.084 -6.247 1.00 80.38 77 ALA A C 1
ATOM 552 O O . ALA A 1 77 ? -7.822 -1.040 -5.374 1.00 80.38 77 ALA A O 1
ATOM 553 N N . PHE A 1 78 ? -6.755 -0.075 -7.101 1.00 81.69 78 PHE A N 1
ATOM 554 C CA . PHE A 1 78 ? -7.539 1.163 -7.083 1.00 81.69 78 PHE A CA 1
ATOM 555 C C . PHE A 1 78 ? -9.023 0.913 -7.373 1.00 81.69 78 PHE A C 1
ATOM 557 O O . PHE A 1 78 ? -9.884 1.423 -6.659 1.00 81.69 78 PHE A O 1
ATOM 564 N N . LEU A 1 79 ? -9.331 0.093 -8.383 1.00 83.12 79 LEU A N 1
ATOM 565 C CA . LEU A 1 79 ? -10.706 -0.299 -8.696 1.00 83.12 79 LEU A CA 1
ATOM 566 C C . LEU A 1 79 ? -11.338 -1.070 -7.538 1.00 83.12 79 LEU A C 1
ATOM 568 O O . LEU A 1 79 ? -12.473 -0.787 -7.169 1.00 83.12 79 LEU A O 1
ATOM 572 N N . LEU A 1 80 ? -10.599 -2.000 -6.931 1.00 81.88 80 LEU A N 1
ATOM 573 C CA . LEU A 1 80 ? -11.074 -2.766 -5.782 1.00 81.88 80 LEU A CA 1
ATOM 574 C C . LEU A 1 80 ? -11.395 -1.834 -4.608 1.00 81.88 80 LEU A C 1
ATOM 576 O O . LEU A 1 80 ? -12.463 -1.954 -4.026 1.00 81.88 80 LEU A O 1
ATOM 580 N N . LEU A 1 81 ? -10.537 -0.854 -4.317 1.00 74.00 81 LEU A N 1
ATOM 581 C CA . LEU A 1 81 ? -10.785 0.162 -3.288 1.00 74.00 81 LEU A CA 1
ATOM 582 C C . LEU A 1 81 ? -12.025 1.007 -3.616 1.00 74.00 81 LEU A C 1
ATOM 584 O O . LEU A 1 81 ? -12.889 1.198 -2.764 1.00 74.00 81 LEU A O 1
ATOM 588 N N . CYS A 1 82 ? -12.144 1.457 -4.866 1.00 77.38 82 CYS A N 1
ATOM 589 C CA . CYS A 1 82 ? -13.262 2.273 -5.333 1.00 77.38 82 CYS A CA 1
ATOM 590 C C . CYS A 1 82 ? -14.609 1.529 -5.250 1.00 77.38 82 CYS A C 1
ATOM 592 O O . CYS A 1 82 ? -15.616 2.128 -4.881 1.00 77.38 82 CYS A O 1
ATOM 594 N N . PHE A 1 83 ? -14.628 0.224 -5.538 1.00 73.62 83 PHE A N 1
ATOM 595 C CA . PHE A 1 83 ? -15.844 -0.595 -5.485 1.00 73.62 83 PHE A CA 1
ATOM 596 C C . PHE A 1 83 ? -16.139 -1.199 -4.105 1.00 73.62 83 PHE A C 1
ATOM 598 O O . PHE A 1 83 ? -17.308 -1.352 -3.759 1.00 73.62 83 PHE A O 1
ATOM 605 N N . ALA A 1 84 ? -15.120 -1.561 -3.322 1.00 69.94 84 ALA A N 1
ATOM 606 C CA . ALA A 1 84 ? -15.288 -2.247 -2.038 1.00 69.94 84 ALA A CA 1
ATOM 607 C C . ALA A 1 84 ? -15.402 -1.298 -0.835 1.00 69.94 84 ALA A C 1
ATOM 609 O O . ALA A 1 84 ? -15.888 -1.728 0.208 1.00 69.94 84 ALA A O 1
ATOM 610 N N . MET A 1 85 ? -15.019 -0.020 -0.966 1.00 60.06 85 MET A N 1
ATOM 611 C CA . MET A 1 85 ? -15.250 1.013 0.058 1.00 60.06 85 MET A CA 1
ATOM 612 C C . MET A 1 85 ? -16.243 2.111 -0.392 1.00 60.06 85 MET A C 1
ATOM 614 O O . MET A 1 85 ? -15.870 3.282 -0.473 1.00 60.06 85 MET A O 1
ATOM 618 N N . PRO A 1 86 ? -17.533 1.798 -0.631 1.00 55.72 86 PRO A N 1
ATOM 619 C CA . PRO A 1 86 ? -18.570 2.815 -0.838 1.00 55.72 86 PRO A CA 1
ATOM 620 C C . PRO A 1 86 ? -19.052 3.481 0.472 1.00 55.72 86 PRO A C 1
ATOM 622 O O . PRO A 1 86 ? -19.821 4.440 0.426 1.00 55.72 86 PRO A O 1
ATOM 625 N N . GLU A 1 87 ? -18.619 3.005 1.649 1.00 53.62 87 GLU A N 1
ATOM 626 C CA . GLU A 1 87 ? -19.127 3.452 2.963 1.00 53.62 87 GLU A CA 1
ATOM 627 C C . GLU A 1 87 ? -18.740 4.888 3.367 1.00 53.62 87 GLU A C 1
ATOM 629 O O . GLU A 1 87 ? -19.273 5.414 4.342 1.00 53.62 87 GLU A O 1
ATOM 634 N N . THR A 1 88 ? -17.904 5.588 2.594 1.00 52.66 88 THR A N 1
ATOM 635 C CA . THR A 1 88 ? -17.624 7.020 2.824 1.00 52.66 88 THR A CA 1
ATOM 636 C C . THR A 1 88 ? -18.786 7.947 2.440 1.00 52.66 88 THR A C 1
ATOM 638 O O . THR A 1 88 ? -18.734 9.141 2.730 1.00 52.66 88 THR A O 1
ATOM 641 N N . LEU A 1 89 ? -19.858 7.425 1.828 1.00 53.22 89 LEU A N 1
ATOM 642 C CA . LEU A 1 89 ? -21.014 8.221 1.393 1.00 53.22 89 LEU A CA 1
ATOM 643 C C . LEU A 1 89 ? -22.076 8.472 2.475 1.00 53.22 89 LEU A C 1
ATOM 645 O O . LEU A 1 89 ? -22.949 9.313 2.257 1.00 53.22 89 LEU A O 1
ATOM 649 N N . ILE A 1 90 ? -22.041 7.793 3.627 1.00 52.19 90 ILE A N 1
ATOM 650 C CA . ILE A 1 90 ? -23.076 7.965 4.660 1.00 52.19 90 ILE A CA 1
ATOM 651 C C . ILE A 1 90 ? -22.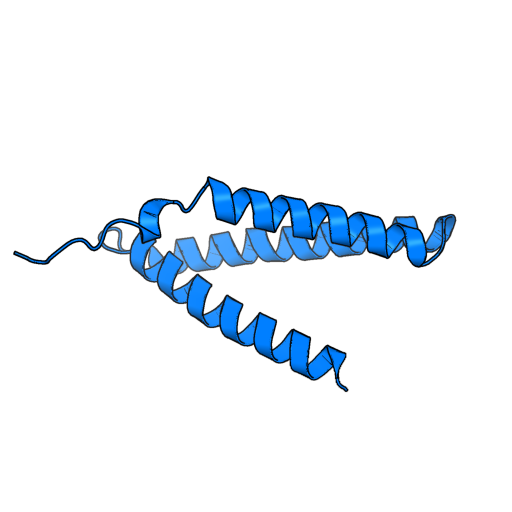441 8.494 5.952 1.00 52.19 90 ILE A C 1
ATOM 653 O O . ILE A 1 90 ? -21.887 7.715 6.729 1.00 52.19 90 ILE A O 1
ATOM 657 N N . PRO A 1 91 ? -22.541 9.808 6.235 1.00 52.78 91 PRO A N 1
ATOM 658 C CA . PRO A 1 91 ? -22.173 10.335 7.538 1.00 52.78 91 PRO A CA 1
ATOM 659 C C . PRO A 1 91 ? -23.129 9.740 8.574 1.00 52.78 91 PRO A C 1
ATOM 661 O O . PRO A 1 91 ? -24.326 10.035 8.593 1.00 52.78 91 PRO A O 1
ATOM 664 N N . LYS A 1 92 ? -22.612 8.872 9.443 1.00 56.56 92 LYS A N 1
ATOM 665 C CA . LYS A 1 92 ? -23.367 8.367 10.587 1.00 56.56 92 LYS A CA 1
ATOM 666 C C . LYS A 1 92 ? -23.451 9.497 11.616 1.00 56.56 92 LYS A C 1
ATOM 668 O O . LYS A 1 92 ? -22.524 9.716 12.388 1.00 56.56 92 LYS A O 1
ATOM 673 N N . ILE A 1 93 ? -24.541 10.263 11.561 1.00 55.22 93 ILE A N 1
ATOM 674 C CA . ILE A 1 93 ? -24.850 11.325 12.528 1.00 55.22 93 ILE A CA 1
ATOM 675 C C . ILE A 1 93 ? -24.948 10.677 13.926 1.00 55.22 93 ILE A C 1
ATOM 677 O O . ILE A 1 93 ? -25.744 9.745 14.087 1.00 55.22 93 ILE A O 1
ATOM 681 N N . PRO A 1 94 ? -24.162 11.120 14.925 1.00 66.44 94 PRO A N 1
ATOM 682 C CA . PRO A 1 94 ? -24.248 10.591 16.284 1.00 66.44 94 PRO A CA 1
ATOM 683 C C . PRO A 1 94 ? -25.585 10.988 16.941 1.00 66.44 94 PRO A C 1
ATOM 685 O O . PRO A 1 94 ? -26.029 12.127 16.798 1.00 66.44 94 PRO A O 1
ATOM 688 N N . ARG A 1 95 ? -26.224 10.038 17.638 1.00 55.19 95 ARG A N 1
ATOM 689 C CA . ARG A 1 95 ? -27.309 10.280 18.606 1.00 55.19 95 ARG A CA 1
ATOM 690 C C . ARG A 1 95 ? -26.743 10.258 20.014 1.00 55.19 95 ARG A C 1
ATOM 692 O O . ARG A 1 95 ? -25.886 9.380 20.255 1.00 55.19 95 ARG A O 1
#

pLDDT: mean 78.16, std 12.33, range [52.19, 96.44]

Secondary structure (DSSP, 8-state):
-HHHHHHHHHHHHHHHHHHHHHHHHHTTTS-HHHHHHHHHHHHHHHHHHHHHHHHHHHHHH-HHHHHHHHHHHHHHHHHHHHHH-GGGG------

Solvent-accessible surface area (backbone atoms only — not comparable to full-atom values): 5495 Å² total; per-residue (Å²): 107,73,67,55,55,52,48,51,51,51,54,53,51,49,56,53,53,51,52,52,54,46,53,61,74,24,64,91,68,83,44,48,70,58,53,52,52,52,49,51,51,54,49,52,51,50,52,50,53,51,50,53,53,39,54,60,35,44,76,75,68,36,66,70,56,29,50,52,52,52,49,52,53,51,50,50,51,50,50,48,49,64,69,74,57,64,70,84,76,62,83,81,76,86,129

Mean predicted aligned error: 9.52 Å